Protein AF-A0A2M9EPG0-F1 (afdb_monomer_lite)

Secondary structure (DSSP, 8-state):
---SSGGGGTS--HHHHHHHHHHHHTTSS-HHHHHHHHT--HHHHHHHH-

Structure (mmCIF, N/CA/C/O backbone):
data_AF-A0A2M9EPG0-F1
#
_entry.id   AF-A0A2M9EPG0-F1
#
loop_
_atom_site.group_PDB
_atom_site.id
_atom_site.type_symbol
_atom_site.label_atom_id
_atom_site.label_alt_id
_atom_site.label_comp_id
_atom_site.label_asym_id
_atom_site.label_entity_id
_atom_site.label_seq_id
_atom_s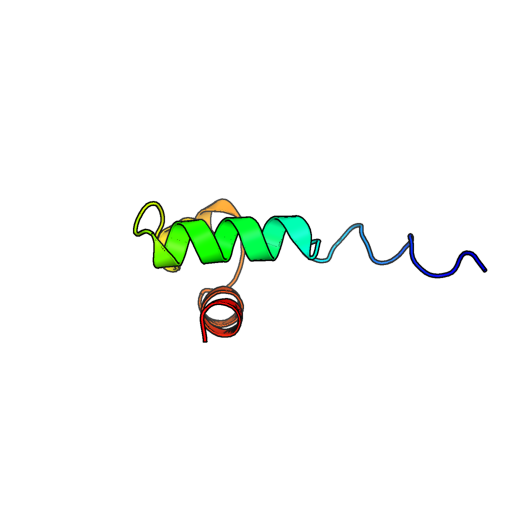ite.pdbx_PDB_ins_code
_atom_site.Cartn_x
_atom_site.Cartn_y
_atom_site.Cartn_z
_atom_site.occupancy
_atom_site.B_iso_or_equiv
_atom_site.auth_seq_id
_atom_site.auth_comp_id
_atom_site.auth_asym_id
_atom_site.auth_atom_id
_atom_site.pdbx_PDB_model_num
ATOM 1 N N . MET A 1 1 ? 9.764 1.217 -32.099 1.00 42.84 1 MET A N 1
ATOM 2 C CA . MET A 1 1 ? 9.435 1.679 -30.732 1.00 42.84 1 MET A CA 1
ATOM 3 C C . MET A 1 1 ? 8.819 0.518 -29.959 1.00 42.84 1 MET A C 1
ATOM 5 O O . MET A 1 1 ? 7.606 0.398 -29.937 1.00 42.84 1 MET A O 1
ATOM 9 N N . SER A 1 2 ? 9.638 -0.357 -29.374 1.00 45.88 2 SER A N 1
ATOM 10 C CA . SER A 1 2 ? 9.165 -1.482 -28.545 1.00 45.88 2 SER A CA 1
ATOM 11 C C . SER A 1 2 ? 10.209 -1.800 -27.476 1.00 45.88 2 SER A C 1
ATOM 13 O O . SER A 1 2 ? 10.772 -2.883 -27.458 1.00 45.88 2 SER A O 1
ATOM 15 N N . ALA A 1 3 ? 10.523 -0.818 -26.631 1.00 51.03 3 ALA A N 1
ATOM 16 C CA . ALA A 1 3 ? 11.502 -0.967 -25.550 1.00 51.03 3 ALA A CA 1
ATOM 17 C C . ALA A 1 3 ? 10.865 -0.910 -24.149 1.00 51.03 3 ALA A C 1
ATOM 19 O O . ALA A 1 3 ? 11.578 -0.735 -23.174 1.00 51.03 3 ALA A O 1
ATOM 20 N N . VAL A 1 4 ? 9.534 -1.010 -24.026 1.00 55.34 4 VAL A N 1
ATOM 21 C CA . VAL A 1 4 ? 8.840 -0.678 -22.760 1.00 55.34 4 VAL A CA 1
ATOM 22 C C . VAL A 1 4 ? 8.209 -1.889 -22.059 1.00 55.34 4 VAL A C 1
ATOM 24 O O . VAL A 1 4 ? 7.660 -1.738 -20.976 1.00 55.34 4 VAL A O 1
ATOM 27 N N . MET A 1 5 ? 8.263 -3.097 -22.634 1.00 53.69 5 MET A N 1
ATOM 28 C CA . MET A 1 5 ? 7.494 -4.232 -22.092 1.00 53.69 5 MET A CA 1
ATOM 29 C C . MET A 1 5 ? 8.308 -5.250 -21.274 1.00 53.69 5 MET A C 1
ATOM 31 O O . MET A 1 5 ? 7.706 -6.082 -20.603 1.00 53.69 5 MET A O 1
ATOM 35 N N . ASP A 1 6 ? 9.643 -5.175 -21.274 1.00 46.75 6 ASP A N 1
ATOM 36 C CA . ASP A 1 6 ? 10.494 -6.212 -20.658 1.00 46.75 6 ASP A CA 1
ATOM 37 C C . ASP A 1 6 ? 10.830 -5.972 -19.170 1.00 46.75 6 ASP A C 1
ATOM 39 O O . ASP A 1 6 ? 11.140 -6.909 -18.440 1.00 46.75 6 ASP A O 1
ATOM 43 N N . GLU A 1 7 ? 10.675 -4.750 -18.647 1.00 51.91 7 GLU A N 1
ATOM 44 C CA . GLU A 1 7 ? 10.897 -4.461 -17.212 1.00 51.91 7 GLU A CA 1
ATOM 45 C C . GLU A 1 7 ? 9.689 -4.815 -16.317 1.00 51.91 7 GLU A C 1
ATOM 47 O O . GLU A 1 7 ? 9.726 -4.662 -15.093 1.00 51.91 7 GLU A O 1
ATOM 52 N N . ALA A 1 8 ? 8.596 -5.301 -16.914 1.00 46.69 8 ALA A N 1
ATOM 53 C CA . ALA A 1 8 ? 7.309 -5.504 -16.249 1.00 46.69 8 ALA A CA 1
ATOM 54 C C . ALA A 1 8 ? 7.237 -6.757 -15.356 1.00 46.69 8 ALA A C 1
ATOM 56 O O . ALA A 1 8 ? 6.262 -6.930 -14.628 1.00 46.69 8 ALA A O 1
ATOM 57 N N . ILE A 1 9 ? 8.241 -7.636 -15.381 1.00 51.44 9 ILE A N 1
ATOM 58 C CA . ILE A 1 9 ? 8.121 -8.974 -14.774 1.00 51.44 9 ILE A CA 1
ATOM 59 C C . 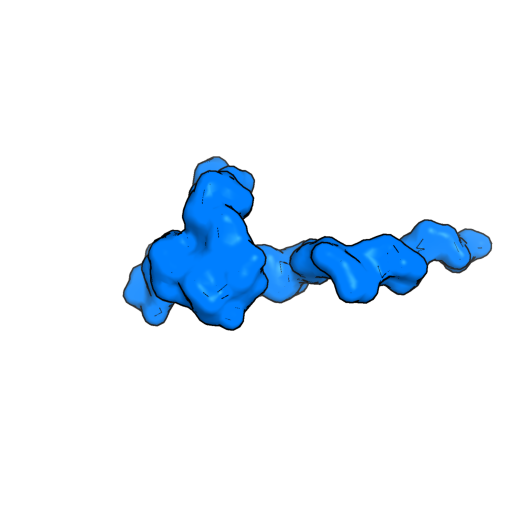ILE A 1 9 ? 8.650 -9.020 -13.320 1.00 51.44 9 ILE A C 1
ATOM 61 O O . ILE A 1 9 ? 8.474 -10.018 -12.627 1.00 51.44 9 ILE A O 1
ATOM 65 N N . LYS A 1 10 ? 9.204 -7.917 -12.788 1.00 56.66 10 LYS A N 1
ATOM 66 C CA . LYS A 1 10 ? 9.604 -7.808 -11.362 1.00 56.66 10 LYS A CA 1
ATOM 67 C C . LYS A 1 10 ? 9.182 -6.514 -10.649 1.00 56.66 10 LYS A C 1
ATOM 69 O O . LYS A 1 10 ? 9.437 -6.376 -9.458 1.00 56.66 10 LYS A O 1
ATOM 74 N N . ARG A 1 11 ? 8.536 -5.565 -11.339 1.00 61.84 11 ARG A N 1
ATOM 75 C CA . ARG A 1 11 ? 8.227 -4.224 -10.812 1.00 61.84 11 ARG A CA 1
ATOM 76 C C . ARG A 1 11 ? 6.722 -3.980 -10.807 1.00 61.84 11 ARG A C 1
ATOM 78 O O . ARG A 1 11 ? 6.046 -4.263 -11.792 1.00 61.84 11 ARG A O 1
ATOM 85 N N . TRP A 1 12 ? 6.192 -3.457 -9.702 1.00 80.50 12 TRP A N 1
ATOM 86 C CA . TRP A 1 12 ? 4.771 -3.129 -9.580 1.00 80.50 12 TRP A CA 1
ATOM 87 C C . TRP A 1 12 ? 4.303 -2.256 -10.746 1.00 80.50 12 TRP A C 1
ATOM 89 O O . TRP A 1 12 ? 4.832 -1.167 -10.972 1.00 80.50 12 TRP A O 1
ATOM 99 N N . THR A 1 13 ? 3.301 -2.730 -11.491 1.00 80.56 13 THR A N 1
ATOM 100 C CA . THR A 1 13 ? 2.716 -1.938 -12.574 1.00 80.56 13 THR A CA 1
ATOM 101 C C . THR A 1 13 ? 2.024 -0.711 -11.986 1.00 80.56 13 THR A C 1
ATOM 103 O O . THR A 1 13 ? 1.408 -0.785 -10.918 1.00 80.56 13 THR A O 1
ATOM 106 N N . ALA A 1 14 ? 2.087 0.421 -12.695 1.00 80.31 14 ALA A N 1
ATOM 107 C CA . ALA A 1 14 ? 1.510 1.687 -12.232 1.00 80.31 14 ALA A CA 1
ATOM 108 C C . ALA A 1 14 ? 0.038 1.541 -11.800 1.00 80.31 14 ALA A C 1
ATOM 110 O O . ALA A 1 14 ? 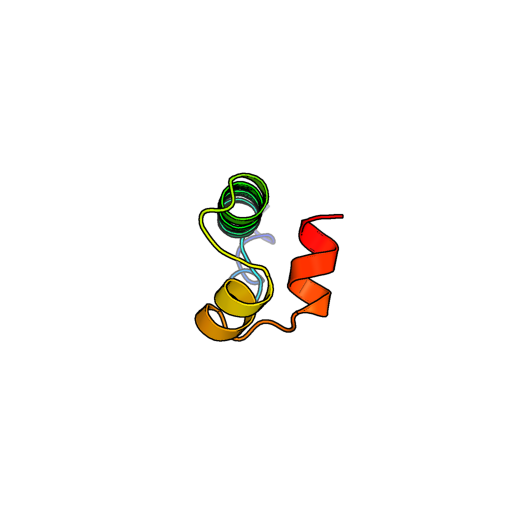-0.364 2.069 -10.769 1.00 80.31 14 ALA A O 1
ATOM 111 N N . ARG A 1 15 ? -0.745 0.734 -12.532 1.00 80.56 15 ARG A N 1
ATOM 112 C CA . ARG A 1 15 ? -2.150 0.451 -12.200 1.00 80.56 15 ARG A CA 1
ATOM 113 C C . ARG A 1 15 ? -2.317 -0.273 -10.866 1.00 80.56 15 ARG A C 1
ATOM 115 O O . ARG A 1 15 ? -3.201 0.086 -10.095 1.00 80.56 15 ARG A O 1
ATOM 122 N N . ARG A 1 16 ? -1.490 -1.288 -10.596 1.00 85.88 16 ARG A N 1
ATOM 123 C CA . ARG A 1 16 ? -1.585 -2.070 -9.358 1.00 85.88 16 ARG A CA 1
ATOM 124 C C . ARG A 1 16 ? -1.203 -1.195 -8.163 1.00 85.88 16 ARG A C 1
ATOM 126 O O . ARG A 1 16 ? -1.925 -1.191 -7.174 1.00 85.88 16 ARG A O 1
ATOM 133 N N . LYS A 1 17 ? -0.140 -0.389 -8.299 1.00 89.31 17 LYS A N 1
ATOM 134 C CA . LYS A 1 17 ? 0.331 0.529 -7.248 1.00 89.31 17 LYS A CA 1
ATOM 135 C C . LYS A 1 17 ? -0.758 1.534 -6.866 1.00 89.31 17 LYS A C 1
ATOM 137 O O . LYS A 1 17 ? -1.068 1.660 -5.689 1.00 89.31 17 LYS A O 1
ATOM 142 N N . SER A 1 18 ? -1.400 2.172 -7.846 1.00 88.19 18 SER A N 1
ATOM 143 C CA . SER A 1 18 ? -2.503 3.106 -7.580 1.00 88.19 18 SER A CA 1
ATOM 144 C C . SER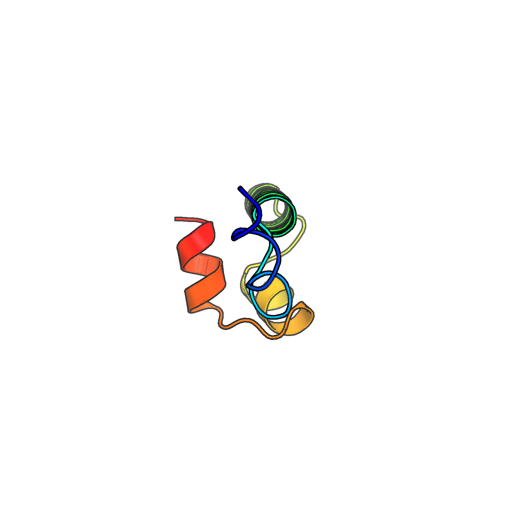 A 1 18 ? -3.704 2.442 -6.904 1.00 88.19 18 SER A C 1
ATOM 146 O O . SER A 1 18 ? -4.273 3.027 -5.989 1.00 88.19 18 SER A O 1
ATOM 148 N N . ALA A 1 19 ? -4.085 1.227 -7.317 1.00 90.56 19 ALA A N 1
ATOM 149 C CA . ALA A 1 19 ? -5.175 0.498 -6.668 1.00 90.56 19 ALA A CA 1
ATOM 150 C C . ALA A 1 19 ? -4.862 0.214 -5.189 1.00 90.56 19 ALA A C 1
ATOM 152 O O . ALA A 1 19 ? -5.697 0.485 -4.332 1.00 90.56 19 ALA A O 1
ATOM 153 N N . LEU A 1 20 ? -3.640 -0.242 -4.892 1.00 91.62 20 LEU A N 1
ATOM 154 C CA . LEU A 1 20 ? -3.206 -0.527 -3.525 1.00 91.62 20 LEU A CA 1
ATOM 155 C C . LEU A 1 20 ? -3.211 0.727 -2.640 1.00 91.62 20 LEU A C 1
ATOM 157 O O . LEU A 1 20 ? -3.753 0.705 -1.540 1.00 91.62 20 LEU A O 1
ATOM 161 N N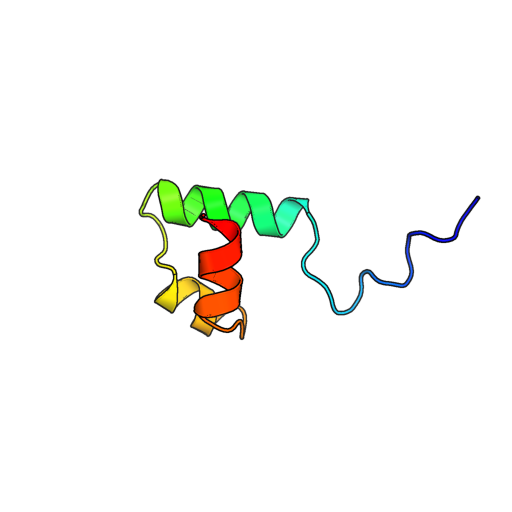 . VAL A 1 21 ? -2.647 1.833 -3.133 1.00 91.31 21 VAL A N 1
ATOM 162 C CA . VAL A 1 21 ? -2.607 3.110 -2.399 1.00 91.31 21 VAL A CA 1
ATOM 163 C C . VAL A 1 21 ? -4.020 3.614 -2.098 1.00 91.31 21 VAL A C 1
ATOM 165 O O . VAL A 1 21 ? -4.292 4.057 -0.985 1.00 91.31 21 VAL A O 1
ATOM 168 N N . LEU A 1 22 ? -4.951 3.492 -3.051 1.00 94.06 22 LEU A N 1
ATOM 169 C CA . LEU A 1 22 ? -6.350 3.863 -2.830 1.00 94.06 22 LEU A CA 1
ATOM 170 C C . LEU A 1 22 ? -7.017 3.011 -1.746 1.00 94.06 22 LEU A C 1
ATOM 172 O O . LEU A 1 22 ? -7.772 3.552 -0.942 1.00 94.06 22 LEU A O 1
ATOM 176 N N . GLU A 1 23 ? -6.752 1.705 -1.698 1.00 93.00 23 GLU A N 1
ATOM 177 C CA . GLU A 1 23 ? -7.282 0.839 -0.638 1.00 93.00 23 GLU A CA 1
ATOM 178 C C . GLU A 1 23 ? -6.705 1.182 0.740 1.00 93.00 23 GLU A C 1
ATOM 180 O O . GLU A 1 23 ? -7.444 1.121 1.726 1.00 93.00 23 GLU A O 1
ATOM 185 N N . ILE A 1 24 ? -5.433 1.595 0.805 1.00 93.50 24 ILE A N 1
ATOM 186 C CA . ILE A 1 24 ? -4.787 2.059 2.043 1.00 93.50 24 ILE A CA 1
ATOM 187 C C . ILE A 1 24 ? -5.419 3.368 2.527 1.00 93.50 24 ILE A C 1
ATOM 189 O O . ILE A 1 24 ? -5.835 3.462 3.680 1.00 93.50 24 ILE A O 1
ATOM 193 N N . ILE A 1 25 ? -5.571 4.359 1.642 1.00 92.25 25 ILE A N 1
ATOM 194 C CA . ILE A 1 25 ? -6.182 5.660 1.976 1.00 92.25 25 ILE A CA 1
ATOM 195 C C . ILE A 1 25 ? -7.659 5.500 2.372 1.00 92.25 25 ILE A C 1
ATOM 197 O O . ILE A 1 25 ? -8.147 6.195 3.259 1.00 92.25 25 ILE A O 1
ATOM 201 N N . GLN A 1 26 ? -8.380 4.564 1.747 1.00 93.44 26 GLN A N 1
ATOM 202 C CA . GLN A 1 26 ? -9.767 4.239 2.100 1.00 93.44 26 GLN A CA 1
ATOM 203 C C . GLN A 1 26 ? -9.893 3.416 3.394 1.00 93.44 26 GLN A C 1
ATOM 205 O O . GLN A 1 26 ? -11.015 3.142 3.817 1.00 93.44 26 GLN A O 1
ATOM 210 N N . GLY A 1 27 ? -8.780 2.990 4.005 1.00 93.06 27 GLY A N 1
ATOM 211 C CA . GLY A 1 27 ? -8.771 2.177 5.225 1.00 93.06 27 GLY A CA 1
ATOM 212 C C . GLY A 1 27 ? -9.238 0.731 5.029 1.00 93.06 27 GLY A C 1
ATOM 213 O O . GLY A 1 27 ? -9.592 0.069 6.001 1.00 93.06 27 GLY A O 1
ATOM 214 N N . LYS A 1 28 ? -9.269 0.233 3.785 1.00 94.75 28 LYS A N 1
ATOM 215 C CA . LYS A 1 28 ? -9.639 -1.160 3.462 1.00 94.75 28 LYS A CA 1
ATOM 216 C C . LYS A 1 28 ? -8.496 -2.137 3.706 1.00 94.75 28 LYS A C 1
ATOM 218 O O . LYS A 1 28 ? -8.739 -3.299 4.010 1.00 94.75 28 LYS A O 1
ATOM 223 N N . THR A 1 29 ? -7.265 -1.665 3.546 1.00 92.31 29 THR A N 1
ATOM 224 C CA . THR A 1 29 ? -6.041 -2.398 3.869 1.00 92.31 29 THR A CA 1
ATOM 225 C C . THR A 1 29 ? -5.085 -1.465 4.602 1.00 92.31 29 THR A C 1
ATOM 227 O O . THR A 1 29 ? -5.221 -0.244 4.526 1.00 92.31 29 THR A O 1
ATOM 230 N N . THR A 1 30 ? -4.129 -2.016 5.340 1.00 93.12 30 THR A N 1
ATOM 231 C CA . THR A 1 30 ? -3.086 -1.224 6.002 1.00 93.12 30 THR A CA 1
ATOM 232 C C . THR A 1 30 ? -1.758 -1.416 5.284 1.00 93.12 30 THR A C 1
ATOM 234 O O . THR A 1 30 ? -1.553 -2.417 4.599 1.00 93.12 30 THR A O 1
ATOM 237 N N . VAL A 1 31 ? -0.824 -0.482 5.471 1.00 91.44 31 VAL A N 1
ATOM 238 C CA . VAL A 1 31 ? 0.551 -0.601 4.959 1.00 91.44 31 VAL A CA 1
ATOM 239 C C . VAL A 1 31 ? 1.173 -1.945 5.360 1.00 91.44 31 VAL A C 1
ATOM 241 O O . VAL A 1 31 ? 1.772 -2.618 4.526 1.00 91.44 31 VAL A O 1
ATOM 244 N N . ALA A 1 32 ? 0.989 -2.375 6.613 1.00 91.50 32 ALA A N 1
ATOM 245 C CA . ALA A 1 32 ? 1.532 -3.634 7.120 1.00 91.50 32 ALA A CA 1
ATOM 246 C C . ALA A 1 32 ? 0.876 -4.866 6.474 1.00 91.50 32 ALA A C 1
ATOM 248 O O . ALA A 1 32 ? 1.574 -5.826 6.138 1.00 91.50 32 ALA A O 1
ATOM 249 N N . GLU A 1 33 ? -0.444 -4.838 6.277 1.00 92.19 33 GLU A N 1
ATOM 250 C CA . GLU A 1 33 ? -1.179 -5.926 5.623 1.00 92.19 33 GLU A CA 1
ATOM 251 C C . GLU A 1 33 ? -0.767 -6.053 4.152 1.00 92.19 33 GLU A C 1
ATOM 253 O O . GLU A 1 33 ? -0.403 -7.137 3.697 1.00 92.19 33 GLU A O 1
ATOM 258 N N . ALA A 1 34 ? -0.734 -4.926 3.436 1.00 90.88 34 ALA A N 1
ATOM 259 C CA . ALA A 1 34 ? -0.298 -4.834 2.049 1.00 90.88 34 ALA A CA 1
ATOM 260 C C . ALA A 1 34 ? 1.146 -5.322 1.869 1.00 90.88 34 ALA A C 1
ATOM 262 O O . ALA A 1 34 ? 1.432 -6.103 0.962 1.00 90.88 34 ALA A O 1
ATOM 263 N N . SER A 1 35 ? 2.042 -4.913 2.768 1.00 90.25 35 SER A N 1
ATOM 264 C CA . SER A 1 35 ? 3.445 -5.337 2.769 1.00 90.25 35 SER A CA 1
ATOM 265 C C . SER A 1 35 ? 3.572 -6.855 2.854 1.00 90.25 35 SER A C 1
ATOM 267 O O . SER A 1 35 ? 4.240 -7.472 2.032 1.00 90.25 35 SER A O 1
ATOM 269 N N . ARG A 1 36 ? 2.852 -7.487 3.789 1.00 91.19 36 ARG A N 1
ATOM 270 C CA . ARG A 1 36 ? 2.861 -8.951 3.949 1.00 91.19 36 ARG A CA 1
ATOM 271 C C . ARG A 1 36 ? 2.211 -9.676 2.775 1.00 91.19 36 ARG A C 1
ATOM 273 O O . ARG A 1 36 ? 2.685 -10.730 2.368 1.00 91.19 36 ARG A O 1
ATOM 280 N N . GLN A 1 37 ? 1.117 -9.135 2.246 1.00 89.25 37 GLN A N 1
ATOM 281 C CA . GLN A 1 37 ? 0.342 -9.774 1.184 1.00 89.25 37 GLN A CA 1
ATOM 282 C C . GLN A 1 37 ? 1.074 -9.770 -0.161 1.00 89.25 37 GLN A C 1
ATOM 284 O O . GLN A 1 37 ? 0.883 -10.673 -0.978 1.00 89.25 37 GLN A O 1
ATOM 289 N N . PHE A 1 38 ? 1.897 -8.750 -0.394 1.00 86.88 38 PHE A N 1
ATOM 290 C CA . PHE A 1 38 ? 2.607 -8.555 -1.651 1.00 86.88 38 PHE A CA 1
ATOM 291 C C . PHE A 1 38 ? 4.124 -8.710 -1.542 1.00 86.88 38 PHE A C 1
ATOM 293 O O . PHE A 1 38 ? 4.814 -8.430 -2.521 1.00 86.88 38 PHE A O 1
ATOM 300 N N . ASP A 1 39 ? 4.610 -9.169 -0.386 1.00 87.38 39 ASP A N 1
ATOM 301 C CA . ASP A 1 39 ? 6.032 -9.338 -0.065 1.00 87.38 39 ASP A CA 1
ATOM 302 C C . ASP A 1 39 ? 6.849 -8.061 -0.340 1.00 87.38 39 ASP A C 1
ATOM 304 O O . ASP A 1 39 ? 7.950 -8.080 -0.885 1.00 87.38 39 ASP A O 1
ATOM 308 N N . LEU A 1 40 ? 6.244 -6.920 -0.006 1.00 86.81 40 LEU A N 1
ATOM 3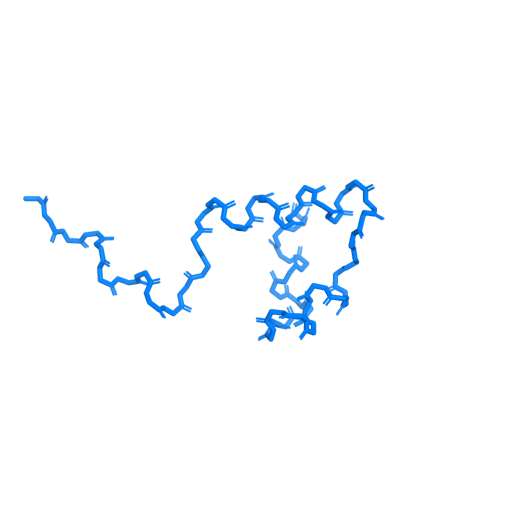09 C CA . LEU A 1 40 ? 6.852 -5.600 -0.103 1.00 86.81 40 LEU A CA 1
ATOM 310 C C . LEU A 1 40 ? 7.360 -5.171 1.263 1.00 86.81 40 LEU A C 1
ATOM 312 O O . LEU A 1 40 ? 6.809 -5.552 2.300 1.00 86.81 40 LEU A O 1
ATOM 316 N N . THR A 1 41 ? 8.376 -4.316 1.277 1.00 90.06 41 THR A N 1
ATOM 317 C CA . THR A 1 41 ? 8.766 -3.679 2.531 1.00 90.06 41 THR A CA 1
ATOM 318 C C . THR A 1 41 ? 7.753 -2.593 2.915 1.00 90.06 41 THR A C 1
ATOM 320 O O . THR A 1 41 ? 7.261 -1.877 2.038 1.00 90.06 41 THR A O 1
ATOM 323 N N . PRO A 1 42 ? 7.462 -2.407 4.217 1.00 89.44 42 PRO A N 1
ATOM 324 C CA . PRO A 1 42 ? 6.623 -1.302 4.677 1.00 89.44 42 PRO A CA 1
ATOM 325 C C . PRO A 1 42 ? 7.090 0.053 4.146 1.00 89.44 42 PRO A C 1
ATOM 327 O O . PRO A 1 42 ? 6.271 0.803 3.636 1.00 89.44 42 PRO A O 1
ATOM 330 N N . ALA A 1 43 ? 8.404 0.295 4.128 1.00 90.38 43 ALA A N 1
ATOM 331 C CA . ALA A 1 43 ? 8.993 1.522 3.598 1.00 90.38 43 ALA A CA 1
ATOM 332 C C . ALA A 1 43 ? 8.684 1.753 2.106 1.00 90.38 43 ALA A C 1
ATOM 334 O O . ALA A 1 43 ? 8.438 2.885 1.690 1.00 90.38 43 ALA A O 1
ATOM 335 N N . GLU A 1 44 ? 8.667 0.699 1.280 1.00 89.06 44 GLU A N 1
ATOM 336 C CA . GLU A 1 44 ? 8.268 0.826 -0.126 1.00 89.06 44 GLU A CA 1
ATOM 337 C C . GLU A 1 44 ? 6.796 1.207 -0.267 1.00 89.06 44 GLU A C 1
ATOM 339 O O . GLU A 1 44 ? 6.466 2.032 -1.115 1.00 89.06 44 GLU A O 1
ATOM 344 N N . VAL A 1 45 ? 5.919 0.622 0.550 1.00 90.12 45 VAL A N 1
ATOM 345 C CA . VAL A 1 45 ? 4.481 0.918 0.522 1.00 90.12 45 VAL A CA 1
ATOM 346 C C . VAL A 1 45 ? 4.199 2.316 1.084 1.00 90.12 45 VAL A C 1
ATOM 348 O O . VAL A 1 45 ? 3.389 3.039 0.510 1.00 90.12 45 VAL A O 1
ATOM 351 N N . GLU A 1 46 ? 4.895 2.735 2.142 1.00 90.69 46 GLU A N 1
ATOM 352 C CA . GLU A 1 46 ? 4.820 4.091 2.708 1.00 90.69 46 GLU A CA 1
ATOM 353 C C . GLU A 1 46 ? 5.234 5.146 1.681 1.00 90.69 46 GLU A C 1
ATOM 355 O O . GLU A 1 46 ? 4.484 6.091 1.447 1.00 90.69 46 GLU A O 1
ATOM 360 N N . SER A 1 47 ? 6.327 4.907 0.947 1.00 90.56 47 SER A N 1
ATOM 361 C CA . SER A 1 47 ? 6.782 5.770 -0.155 1.00 90.56 47 SER A CA 1
ATOM 362 C C . SER A 1 47 ? 5.758 5.927 -1.293 1.00 90.56 47 SER A C 1
ATOM 364 O O . SER A 1 47 ? 5.970 6.727 -2.207 1.00 90.56 47 SER A O 1
ATOM 366 N N . TRP A 1 48 ? 4.703 5.112 -1.337 1.00 89.38 48 TRP A N 1
ATOM 367 C CA . TRP A 1 48 ? 3.646 5.219 -2.346 1.00 89.38 48 TRP A CA 1
ATOM 368 C C . TRP A 1 48 ? 2.424 5.988 -1.851 1.00 89.38 48 TRP A C 1
ATOM 370 O O . TRP A 1 48 ? 1.610 6.394 -2.683 1.00 89.38 48 TRP A O 1
ATOM 380 N N . VAL A 1 49 ? 2.274 6.095 -0.532 1.00 85.06 49 VAL A N 1
ATOM 381 C CA . VAL A 1 49 ? 1.154 6.747 0.151 1.00 85.06 49 VAL A CA 1
ATOM 382 C C . VAL A 1 49 ? 1.508 8.191 0.521 1.00 85.06 49 VAL A C 1
ATOM 384 O O . VAL A 1 49 ? 0.609 9.031 0.483 1.00 85.06 49 VAL A O 1
ATOM 387 N N . GLU A 1 50 ? 2.779 8.469 0.846 1.00 82.38 50 GLU A N 1
ATOM 388 C CA . GLU A 1 50 ? 3.351 9.832 0.858 1.00 82.38 50 GLU A CA 1
ATOM 389 C C . GLU A 1 50 ? 3.300 10.493 -0.529 1.00 82.38 50 GLU A C 1
ATOM 391 O O . GLU A 1 50 ? 2.950 11.696 -0.578 1.00 82.38 50 GLU A O 1
#

Radius of gyration: 12.31 Å; chains: 1; bounding box: 21×20×38 Å

Foldseek 3Di:
DPPPPPVPPPDDDPVNLVVLLVCCVVVVAHLVRCCVVVVHDSVVNVVSND

Sequence (50 aa):
MSAVMDEAIKRWTARRKSALVLEIIQGKTTVAEASRQFDLTPAEVESWVE

pLDDT: mean 80.95, std 16.32, range [42.84, 94.75]